Protein AF-A0A2V5TUA0-F1 (afdb_monomer)

Sequence (131 aa):
MASTQTDRIEVTAELAKELIPILEDKIAGFESHIVSLEDERDRLRRTLAELKAKLNGQAASVSANGSKKRLRKGEAVKIVHELLTSLPNNGGLSIKDIVSKTGVSYGSVFRTLHKDKKHRFKQDNGLWKVA

Foldseek 3Di:
DPPPVVVVVVVVVVVVVVVVVVVVVVVVVVVVVVVVVVVVVVVVVVVVVVVVVVVVVVVVVCVVVLPDDPDDVCNLLVLLLVVQVPDPPQDFAALVVSCVVRVDDSVSSVCNQPPDPPQCWDDDPRGIHGD

Structure (mmCIF, N/CA/C/O backbone):
data_AF-A0A2V5TUA0-F1
#
_entry.id   AF-A0A2V5TUA0-F1
#
loop_
_atom_site.group_PDB
_atom_site.id
_atom_site.type_symbol
_atom_site.label_atom_id
_atom_site.label_alt_id
_atom_site.label_comp_id
_atom_site.label_asym_id
_atom_site.label_entity_id
_atom_site.label_seq_id
_atom_site.pdbx_PDB_ins_code
_atom_site.Cartn_x
_atom_site.Cartn_y
_atom_site.Cartn_z
_atom_site.occupancy
_atom_site.B_iso_or_equiv
_atom_site.auth_seq_id
_atom_site.auth_comp_id
_atom_site.auth_asym_id
_atom_site.auth_atom_id
_atom_site.pdbx_PDB_model_num
ATOM 1 N N . MET A 1 1 ? 26.870 15.394 -63.704 1.00 50.72 1 MET A N 1
ATOM 2 C CA . MET A 1 1 ? 25.813 15.729 -62.720 1.00 50.72 1 MET A CA 1
ATOM 3 C C . MET A 1 1 ? 25.554 14.558 -61.749 1.00 50.72 1 MET A C 1
ATOM 5 O O . MET A 1 1 ? 24.406 14.287 -61.439 1.00 50.72 1 MET A O 1
ATOM 9 N N . ALA A 1 2 ? 26.594 13.860 -61.259 1.00 55.44 2 ALA A N 1
ATOM 10 C CA . ALA A 1 2 ? 26.457 12.702 -60.350 1.00 55.44 2 ALA A CA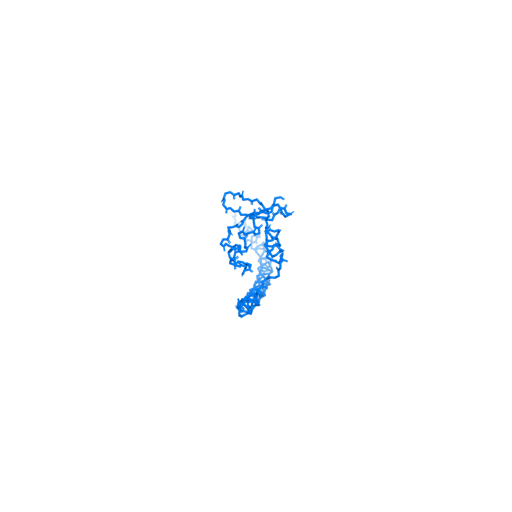 1
ATOM 11 C C . ALA A 1 2 ? 26.994 12.957 -58.920 1.00 55.44 2 ALA A C 1
ATOM 13 O O . ALA A 1 2 ? 26.735 12.159 -58.031 1.00 55.44 2 ALA A O 1
ATOM 14 N N . SER A 1 3 ? 27.697 14.077 -58.690 1.00 63.59 3 SER A N 1
ATOM 15 C CA . SER A 1 3 ? 28.355 14.399 -57.408 1.00 63.59 3 SER A CA 1
ATOM 16 C C . SER A 1 3 ? 27.353 14.612 -56.272 1.00 63.59 3 SER A C 1
ATOM 18 O O . SER A 1 3 ? 27.463 14.021 -55.211 1.00 63.59 3 SER A O 1
ATOM 20 N N . THR A 1 4 ? 26.275 15.356 -56.525 1.00 75.12 4 THR A N 1
ATOM 21 C CA . THR A 1 4 ? 25.402 15.868 -55.457 1.00 75.12 4 THR A CA 1
ATOM 22 C C . THR A 1 4 ? 24.630 14.802 -54.681 1.00 75.12 4 THR A C 1
ATOM 24 O O . THR A 1 4 ? 24.194 15.071 -53.566 1.00 75.12 4 THR A O 1
ATOM 27 N N . GLN A 1 5 ? 24.392 13.624 -55.267 1.00 79.12 5 GLN A N 1
ATOM 28 C CA . GLN A 1 5 ? 23.697 12.532 -54.578 1.00 79.12 5 GLN A CA 1
ATOM 29 C C . GLN A 1 5 ? 24.668 11.707 -53.731 1.00 79.12 5 GLN A C 1
ATOM 31 O O . GLN A 1 5 ? 24.324 11.344 -52.611 1.00 79.12 5 GLN A O 1
ATOM 36 N N . THR A 1 6 ? 25.875 11.455 -54.238 1.00 82.75 6 THR A N 1
ATOM 37 C CA . THR A 1 6 ? 26.944 10.777 -53.496 1.00 82.75 6 THR A CA 1
ATOM 38 C C . THR A 1 6 ? 27.382 11.615 -52.299 1.00 82.75 6 THR A C 1
ATOM 40 O O . THR A 1 6 ? 27.389 11.103 -51.186 1.00 82.75 6 THR A O 1
ATOM 43 N N . ASP A 1 7 ? 27.577 12.923 -52.494 1.00 82.62 7 ASP A N 1
ATOM 44 C CA . ASP A 1 7 ? 27.960 13.859 -51.429 1.00 82.62 7 ASP A CA 1
ATOM 45 C C . ASP A 1 7 ? 26.901 13.900 -50.307 1.00 82.62 7 ASP A C 1
ATOM 47 O O . ASP A 1 7 ? 27.216 13.932 -49.120 1.00 82.62 7 ASP A O 1
ATOM 51 N N . ARG A 1 8 ? 25.609 13.835 -50.663 1.00 81.94 8 ARG A N 1
ATOM 52 C CA . ARG A 1 8 ? 24.516 13.747 -49.677 1.00 81.94 8 ARG A CA 1
ATOM 53 C C . ARG A 1 8 ? 24.537 12.433 -48.905 1.00 81.94 8 ARG A C 1
ATOM 55 O O . ARG A 1 8 ? 24.300 12.449 -47.701 1.00 81.94 8 ARG A O 1
ATOM 62 N N . ILE A 1 9 ? 24.789 11.317 -49.589 1.00 87.06 9 ILE A N 1
ATOM 63 C CA . ILE A 1 9 ? 24.864 9.995 -48.960 1.00 87.06 9 ILE A CA 1
ATOM 64 C C . ILE A 1 9 ? 26.042 9.949 -47.981 1.00 87.06 9 ILE A C 1
ATOM 66 O O . ILE A 1 9 ? 25.863 9.489 -46.855 1.00 87.06 9 ILE A O 1
ATOM 70 N N . GLU A 1 10 ? 27.202 10.483 -48.361 1.00 88.25 10 GLU A N 1
ATOM 71 C CA . GLU A 1 10 ? 28.387 10.557 -47.499 1.00 88.25 10 GLU A CA 1
ATOM 72 C C . GLU A 1 10 ? 28.125 11.382 -46.237 1.00 88.25 10 GLU A C 1
ATOM 74 O O . GLU A 1 10 ? 28.317 10.870 -45.135 1.00 88.25 10 GLU A O 1
ATOM 79 N N . VAL A 1 11 ? 27.555 12.584 -46.373 1.00 87.12 11 VAL A N 1
ATOM 80 C CA . VAL A 1 11 ? 27.192 13.424 -45.218 1.00 87.12 11 VAL A CA 1
ATOM 81 C C . VAL A 1 11 ? 26.192 12.713 -44.300 1.00 87.12 11 VAL A C 1
ATOM 83 O O . VAL A 1 11 ? 26.345 12.725 -43.080 1.00 87.12 11 VAL A O 1
ATOM 86 N N . THR A 1 12 ? 25.174 12.043 -44.853 1.00 87.88 12 THR A N 1
ATOM 87 C CA . THR A 1 12 ? 24.226 11.279 -44.022 1.00 87.88 12 THR A CA 1
ATOM 88 C C . THR A 1 12 ? 24.868 10.074 -43.337 1.00 87.88 12 THR A C 1
ATOM 90 O O . THR A 1 12 ? 24.492 9.747 -42.213 1.00 87.88 12 THR A O 1
ATOM 93 N N . ALA A 1 13 ? 25.841 9.423 -43.978 1.00 89.00 13 ALA A N 1
ATOM 94 C CA . ALA A 1 13 ? 26.559 8.293 -43.405 1.00 89.00 13 ALA A CA 1
ATOM 95 C C . ALA A 1 13 ? 27.508 8.732 -42.281 1.00 89.00 13 ALA A C 1
ATOM 97 O O . ALA A 1 13 ? 27.625 8.026 -41.282 1.00 89.00 13 ALA A O 1
ATOM 98 N N . GLU A 1 14 ? 28.157 9.890 -42.409 1.00 91.38 14 GLU A N 1
ATOM 99 C CA . GLU A 1 14 ? 28.982 10.477 -41.346 1.00 91.38 14 GLU A CA 1
ATOM 100 C C . GLU A 1 14 ? 28.137 10.889 -40.140 1.00 91.38 14 GLU A C 1
ATOM 102 O O . GLU A 1 14 ? 28.429 10.468 -39.023 1.00 91.38 14 GLU A O 1
ATOM 107 N N . LEU A 1 15 ? 27.015 11.578 -40.364 1.00 91.56 15 LEU A N 1
ATOM 108 C CA . LEU A 1 15 ? 26.073 11.915 -39.292 1.00 91.56 15 LEU A CA 1
ATOM 109 C C . LEU A 1 15 ? 25.526 10.663 -38.591 1.00 91.56 15 LEU A C 1
ATOM 111 O O . LEU A 1 15 ? 25.394 10.639 -37.368 1.00 91.56 15 LEU A O 1
ATOM 115 N N . ALA A 1 16 ? 25.226 9.600 -39.342 1.00 90.44 16 ALA A N 1
ATOM 116 C CA . ALA A 1 16 ? 24.798 8.334 -38.758 1.00 90.44 16 ALA A CA 1
ATOM 117 C C . ALA A 1 16 ? 25.905 7.697 -37.901 1.00 90.44 16 ALA A C 1
ATOM 119 O O . ALA A 1 16 ? 25.619 7.227 -36.802 1.00 90.44 16 ALA A O 1
ATOM 120 N N . LYS A 1 17 ? 27.164 7.721 -38.358 1.00 93.88 17 LYS A N 1
ATOM 121 C CA . LYS A 1 17 ? 28.314 7.214 -37.590 1.00 93.88 17 LYS A CA 1
ATOM 122 C C . LYS A 1 17 ? 28.532 7.973 -36.283 1.00 93.88 17 LYS A C 1
ATOM 124 O O . LYS A 1 17 ? 28.957 7.357 -35.315 1.00 93.88 17 LYS A O 1
ATOM 129 N N . GLU A 1 18 ? 28.231 9.268 -36.241 1.00 93.94 18 GLU A N 1
ATOM 130 C CA . GLU A 1 18 ? 28.302 10.065 -35.009 1.00 93.94 18 GLU A CA 1
ATOM 131 C C . GLU A 1 18 ? 27.113 9.811 -34.072 1.00 93.94 18 GLU A C 1
ATOM 133 O O . GLU A 1 18 ? 27.269 9.797 -32.852 1.00 93.94 18 GLU A O 1
ATOM 138 N N . LEU A 1 19 ? 25.918 9.579 -34.622 1.00 95.25 19 LEU A N 1
ATOM 139 C CA . LEU A 1 19 ? 24.703 9.368 -33.831 1.00 95.25 19 LEU A CA 1
ATOM 140 C C . LEU A 1 19 ? 24.606 7.971 -33.214 1.00 95.25 19 LEU A C 1
ATOM 142 O O . LEU A 1 19 ? 24.069 7.845 -32.114 1.00 95.25 19 LEU A O 1
ATOM 146 N N . ILE A 1 20 ? 25.109 6.935 -33.891 1.00 95.62 20 ILE A N 1
ATOM 147 C CA . ILE A 1 20 ? 25.093 5.549 -33.393 1.00 95.62 20 ILE A CA 1
ATOM 148 C C . ILE A 1 20 ? 25.704 5.426 -31.985 1.00 95.62 20 ILE A C 1
ATOM 150 O O . ILE A 1 20 ? 24.971 4.995 -31.095 1.00 95.62 20 ILE A O 1
ATOM 154 N N . PRO A 1 21 ? 26.951 5.862 -31.712 1.00 95.50 21 PRO A N 1
ATOM 155 C CA . PRO A 1 21 ? 27.546 5.705 -30.383 1.00 95.50 21 PRO A CA 1
ATOM 156 C C . PRO A 1 21 ? 26.794 6.500 -29.306 1.00 95.50 21 PRO A C 1
ATOM 158 O O . PRO A 1 21 ? 26.642 6.034 -28.183 1.00 95.50 21 PRO A O 1
ATOM 161 N N . ILE A 1 22 ? 26.235 7.669 -29.644 1.00 95.44 22 ILE A N 1
ATOM 162 C CA . ILE A 1 22 ? 25.419 8.467 -28.709 1.00 95.44 22 ILE A CA 1
ATOM 163 C C . ILE A 1 22 ? 24.137 7.718 -28.322 1.00 95.44 22 ILE A C 1
ATOM 165 O O . ILE A 1 22 ? 23.666 7.811 -27.185 1.00 95.44 22 ILE A O 1
ATOM 169 N N . LEU A 1 23 ? 23.524 7.017 -29.277 1.00 95.62 23 LEU A N 1
ATOM 170 C CA . LEU A 1 23 ? 22.335 6.209 -29.026 1.00 95.62 23 LEU A CA 1
ATOM 171 C C . LEU A 1 23 ? 22.678 4.937 -28.249 1.00 95.62 23 LEU A C 1
ATOM 173 O O . LEU A 1 23 ? 21.933 4.595 -27.336 1.00 95.62 23 LEU A O 1
ATOM 177 N N . GLU A 1 24 ? 23.798 4.284 -28.555 1.00 96.56 24 GLU A N 1
ATOM 178 C CA . GLU A 1 24 ? 24.301 3.125 -27.809 1.00 96.56 24 GLU A CA 1
ATOM 179 C C . GLU A 1 24 ? 24.583 3.480 -26.343 1.00 96.56 24 GLU A C 1
ATOM 181 O O . GLU A 1 24 ? 24.090 2.796 -25.447 1.00 96.56 24 GLU A O 1
ATOM 186 N N . ASP A 1 25 ? 25.245 4.610 -26.081 1.00 96.56 25 ASP A N 1
ATOM 187 C CA . ASP A 1 25 ? 25.484 5.109 -24.721 1.00 96.56 25 ASP A CA 1
ATOM 188 C C . ASP A 1 25 ? 24.173 5.397 -23.975 1.00 96.56 25 ASP A C 1
ATOM 190 O O . ASP A 1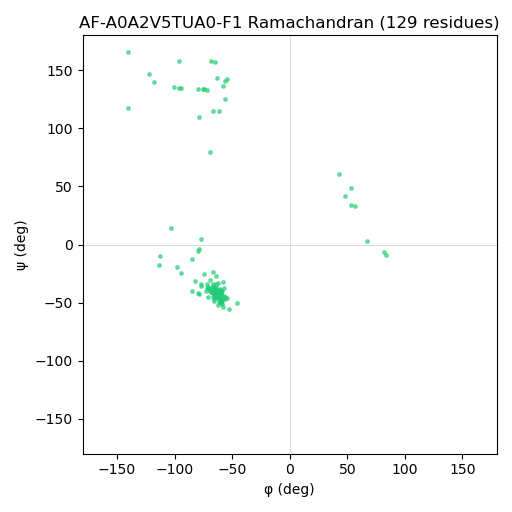 25 ? 24.029 5.086 -22.789 1.00 96.56 25 ASP A O 1
ATOM 194 N N . LYS A 1 26 ? 23.173 5.968 -24.661 1.00 96.44 26 LYS A N 1
ATOM 195 C CA . LYS A 1 26 ? 21.843 6.192 -24.071 1.00 96.44 26 LYS A CA 1
ATOM 196 C C . LYS A 1 26 ? 21.123 4.885 -23.766 1.00 96.44 26 LYS A C 1
ATOM 198 O O . LYS A 1 26 ? 20.488 4.794 -22.718 1.00 96.44 26 LYS A O 1
ATOM 203 N N . ILE A 1 27 ? 21.210 3.897 -24.657 1.00 96.38 27 ILE A N 1
ATOM 204 C CA . ILE A 1 27 ? 20.631 2.567 -24.445 1.00 96.38 27 ILE A CA 1
ATOM 205 C C . ILE A 1 27 ? 21.282 1.920 -23.223 1.00 96.38 27 ILE A C 1
ATOM 207 O O . ILE A 1 27 ? 20.561 1.533 -22.309 1.00 96.38 27 ILE A O 1
ATOM 211 N N . ALA A 1 28 ? 22.614 1.921 -23.135 1.00 96.00 28 ALA A N 1
ATOM 212 C CA . ALA A 1 28 ? 23.338 1.400 -21.977 1.00 96.00 28 ALA A CA 1
ATOM 213 C C . ALA A 1 28 ? 22.954 2.131 -20.674 1.00 96.00 28 ALA A C 1
ATOM 215 O O . ALA A 1 28 ? 22.761 1.511 -19.623 1.00 96.00 28 ALA A O 1
ATOM 216 N N . GLY A 1 29 ? 22.777 3.456 -20.736 1.00 97.25 29 GLY A N 1
ATOM 217 C CA . GLY A 1 29 ? 22.287 4.256 -19.613 1.00 97.25 29 GLY A CA 1
ATOM 218 C C . GLY A 1 29 ? 20.875 3.860 -19.167 1.00 97.25 29 GLY A C 1
ATOM 219 O O . GLY A 1 29 ? 20.618 3.724 -17.968 1.00 97.25 29 GLY A O 1
ATOM 220 N N . PHE A 1 30 ? 19.963 3.630 -20.114 1.00 96.50 30 PHE A N 1
ATOM 221 C CA . PHE A 1 30 ? 18.610 3.162 -19.814 1.00 96.50 30 PHE A CA 1
ATOM 222 C C . PHE A 1 30 ? 18.590 1.733 -19.276 1.00 96.50 30 PHE A C 1
ATOM 224 O O . PHE A 1 30 ? 17.875 1.479 -18.312 1.00 96.50 30 PHE A O 1
ATOM 231 N N . GLU A 1 31 ? 19.391 0.822 -19.823 1.00 96.69 31 GLU A N 1
ATOM 232 C CA . GLU A 1 31 ? 19.522 -0.551 -19.322 1.00 96.69 31 GLU A CA 1
ATOM 233 C C . GLU A 1 31 ? 19.995 -0.570 -17.864 1.00 96.69 31 GLU A C 1
ATOM 235 O O . GLU A 1 31 ? 19.381 -1.222 -17.020 1.00 96.69 31 GLU A O 1
ATOM 240 N N . SER A 1 32 ? 21.016 0.226 -17.535 1.00 95.31 32 SER A N 1
ATOM 241 C CA . SER A 1 32 ? 21.489 0.393 -16.155 1.00 95.31 32 SER A CA 1
ATOM 242 C C . SER A 1 32 ? 20.392 0.938 -15.229 1.00 95.31 32 SER A C 1
ATOM 244 O O . SER A 1 32 ? 20.193 0.446 -14.113 1.00 95.31 32 SER A O 1
ATOM 246 N N . HIS A 1 33 ? 19.617 1.920 -15.702 1.00 96.12 33 HIS A N 1
ATOM 247 C CA . HIS A 1 33 ? 18.509 2.474 -14.929 1.00 96.12 33 HIS A CA 1
ATOM 248 C C . HIS A 1 33 ? 17.380 1.458 -14.706 1.00 96.12 33 HIS A C 1
ATOM 250 O O . HIS A 1 33 ? 16.832 1.388 -13.605 1.00 96.12 33 HIS A O 1
ATOM 256 N N . ILE A 1 34 ? 17.065 0.642 -15.716 1.00 96.62 34 ILE A N 1
ATOM 257 C CA . ILE A 1 34 ? 16.079 -0.437 -15.612 1.00 96.62 34 ILE A CA 1
ATOM 258 C C . ILE A 1 34 ? 16.511 -1.427 -14.531 1.00 96.62 34 ILE A C 1
ATOM 260 O O . ILE A 1 34 ? 15.729 -1.671 -13.617 1.00 96.62 34 ILE A O 1
ATOM 264 N N . VAL A 1 35 ? 17.757 -1.913 -14.559 1.00 97.19 35 VAL A N 1
ATOM 265 C CA . VAL A 1 35 ? 18.263 -2.853 -13.540 1.00 97.19 35 VAL A CA 1
ATOM 266 C C . VAL A 1 35 ? 18.140 -2.265 -12.129 1.00 97.19 35 VAL A C 1
ATOM 268 O O . VAL A 1 35 ? 17.652 -2.934 -11.220 1.00 97.19 35 VAL A O 1
ATOM 271 N N . SER A 1 36 ? 18.497 -0.990 -11.945 1.00 96.62 36 SER A N 1
ATOM 272 C CA . SER A 1 36 ? 18.362 -0.305 -10.650 1.00 96.62 36 SER A CA 1
ATOM 273 C C . SER A 1 36 ? 16.908 -0.255 -10.152 1.00 96.62 36 SER A C 1
ATOM 275 O O . SER A 1 36 ? 16.626 -0.541 -8.985 1.00 96.62 36 SER A O 1
ATOM 277 N N . LEU A 1 37 ? 15.960 0.056 -11.042 1.00 96.69 37 LEU A N 1
ATOM 278 C CA . LEU A 1 37 ? 14.531 0.079 -10.713 1.00 96.69 37 LEU A CA 1
ATOM 279 C C . LEU A 1 37 ? 13.986 -1.319 -10.395 1.00 96.69 37 LEU A C 1
ATOM 281 O O . LEU A 1 37 ? 13.126 -1.468 -9.524 1.00 96.69 37 LEU A O 1
ATOM 285 N N . GLU A 1 38 ? 14.471 -2.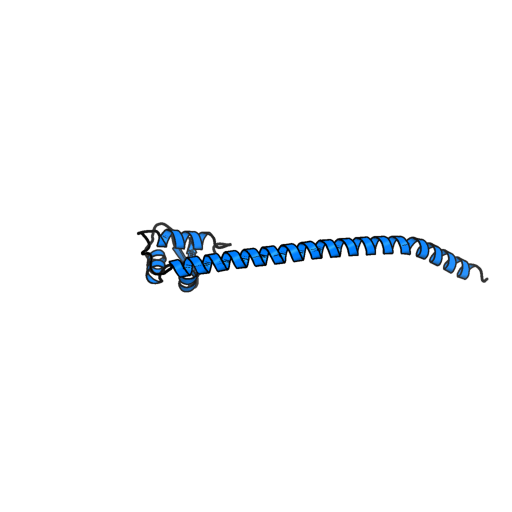353 -11.080 1.00 96.94 38 GLU A N 1
ATOM 286 C CA . GLU A 1 38 ? 14.098 -3.736 -10.790 1.00 96.94 38 GLU A CA 1
ATOM 287 C C . GLU A 1 38 ? 14.596 -4.193 -9.416 1.00 96.94 38 GLU A C 1
ATOM 289 O O . GLU A 1 38 ? 13.831 -4.802 -8.661 1.00 96.94 38 GLU A O 1
ATOM 294 N N . ASP A 1 39 ? 15.820 -3.818 -9.046 1.00 96.94 39 ASP A N 1
ATOM 295 C CA . ASP A 1 39 ? 16.373 -4.059 -7.715 1.00 96.94 39 ASP A CA 1
ATOM 296 C C . ASP A 1 39 ? 15.558 -3.357 -6.621 1.00 96.94 39 ASP A C 1
ATOM 298 O O . ASP A 1 39 ? 15.257 -3.948 -5.576 1.00 96.94 39 ASP A O 1
ATOM 302 N N . GLU A 1 40 ? 15.170 -2.098 -6.840 1.00 96.88 40 GLU A N 1
ATOM 303 C CA . GLU A 1 40 ? 14.339 -1.349 -5.896 1.00 96.88 40 GLU A CA 1
ATOM 304 C C . GLU A 1 40 ? 12.950 -1.982 -5.747 1.00 96.88 40 GLU A C 1
ATOM 306 O O . GLU A 1 40 ? 12.483 -2.218 -4.626 1.00 96.88 40 GLU A O 1
ATOM 311 N N . ARG A 1 41 ? 12.316 -2.346 -6.867 1.00 96.31 41 ARG A N 1
ATOM 312 C CA . ARG A 1 41 ? 11.039 -3.070 -6.886 1.00 96.31 41 ARG A CA 1
ATOM 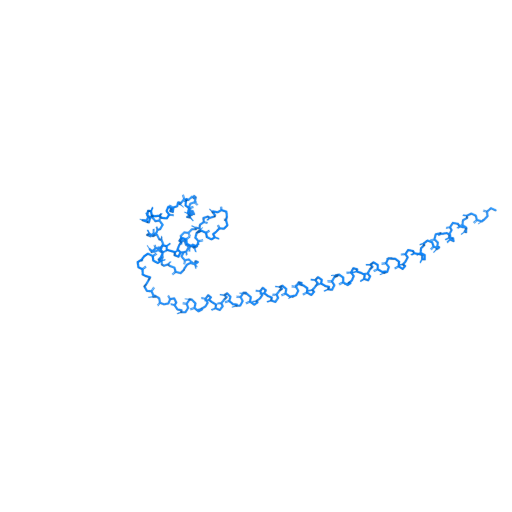313 C C . ARG A 1 41 ? 11.125 -4.353 -6.064 1.00 96.31 41 ARG A C 1
ATOM 315 O O . ARG A 1 41 ? 10.225 -4.639 -5.270 1.00 96.31 41 ARG A O 1
ATOM 322 N N . ASP A 1 42 ? 12.185 -5.131 -6.235 1.00 97.50 42 ASP A N 1
ATOM 323 C CA . ASP A 1 42 ? 12.338 -6.411 -5.551 1.00 97.50 42 ASP A CA 1
ATOM 324 C C . ASP A 1 42 ? 12.620 -6.231 -4.053 1.00 97.50 42 ASP A C 1
ATOM 326 O O . ASP A 1 42 ? 12.063 -6.965 -3.230 1.00 97.50 42 ASP A O 1
ATOM 330 N N . ARG A 1 43 ? 13.385 -5.200 -3.665 1.00 96.25 43 ARG A N 1
ATOM 331 C CA . ARG A 1 43 ? 13.547 -4.802 -2.255 1.00 96.25 43 ARG A CA 1
ATOM 332 C C . ARG A 1 43 ? 12.210 -4.420 -1.622 1.00 96.25 43 ARG A C 1
ATOM 334 O O . ARG A 1 43 ? 11.889 -4.924 -0.545 1.00 96.25 43 ARG A O 1
ATOM 341 N N . LEU A 1 44 ? 11.407 -3.596 -2.296 1.00 95.69 44 LEU A N 1
ATOM 342 C CA . LEU A 1 44 ? 10.085 -3.180 -1.815 1.00 95.69 44 LEU A CA 1
ATOM 343 C C . LEU A 1 44 ? 9.106 -4.355 -1.698 1.00 95.69 44 LEU A C 1
ATOM 345 O O . LEU A 1 44 ? 8.315 -4.429 -0.757 1.00 95.69 44 LEU A O 1
ATOM 349 N N . ARG A 1 45 ? 9.164 -5.319 -2.622 1.00 96.00 45 ARG A N 1
ATOM 350 C CA . ARG A 1 45 ? 8.355 -6.544 -2.535 1.00 96.00 45 ARG A CA 1
ATOM 351 C C . ARG A 1 45 ? 8.720 -7.384 -1.314 1.00 96.00 45 ARG A C 1
ATOM 353 O O . ARG A 1 45 ? 7.815 -7.880 -0.640 1.00 96.00 45 ARG A O 1
ATOM 360 N N . ARG A 1 46 ? 10.013 -7.521 -1.001 1.00 95.50 46 ARG A N 1
ATOM 361 C CA . ARG A 1 46 ? 10.480 -8.245 0.195 1.00 95.50 46 ARG A CA 1
ATOM 362 C C . ARG A 1 46 ? 10.050 -7.545 1.480 1.00 95.50 46 ARG A C 1
ATOM 364 O O . ARG A 1 46 ? 9.449 -8.191 2.334 1.00 95.50 46 ARG A O 1
ATOM 371 N N . THR A 1 47 ? 10.255 -6.232 1.594 1.00 94.25 47 THR A N 1
ATOM 372 C CA . THR A 1 47 ? 9.838 -5.478 2.790 1.00 94.25 47 THR A CA 1
ATOM 373 C C . THR A 1 47 ? 8.327 -5.528 2.996 1.00 94.25 47 THR A C 1
ATOM 375 O O . THR A 1 47 ? 7.861 -5.719 4.118 1.00 94.25 47 THR A O 1
ATOM 378 N N . LEU A 1 48 ? 7.537 -5.450 1.923 1.00 94.50 48 LEU A N 1
ATOM 379 C CA . LEU A 1 48 ? 6.087 -5.612 1.999 1.00 94.50 48 LEU A CA 1
ATOM 380 C C . LEU A 1 48 ? 5.697 -7.017 2.479 1.00 94.50 48 LEU A C 1
ATOM 382 O O . LEU A 1 48 ? 4.816 -7.145 3.332 1.00 94.50 48 LEU A O 1
ATOM 386 N N . ALA A 1 49 ? 6.340 -8.067 1.965 1.00 93.69 49 ALA A N 1
ATOM 387 C CA . ALA A 1 49 ? 6.098 -9.437 2.411 1.00 93.69 49 ALA A CA 1
ATOM 388 C C . ALA A 1 49 ? 6.446 -9.624 3.899 1.00 93.69 49 ALA A C 1
ATOM 390 O O . ALA A 1 49 ? 5.650 -10.195 4.645 1.00 93.69 49 ALA A O 1
ATOM 391 N N . GLU A 1 50 ? 7.573 -9.077 4.357 1.00 93.81 50 GLU A N 1
ATOM 392 C CA . GLU A 1 50 ? 7.977 -9.100 5.766 1.00 93.81 50 GLU A CA 1
ATOM 393 C C . GLU A 1 50 ? 6.994 -8.352 6.670 1.00 93.81 50 GLU A C 1
ATOM 395 O O . GLU A 1 50 ? 6.616 -8.857 7.728 1.00 93.81 50 GLU A O 1
ATOM 400 N N . LEU A 1 51 ? 6.543 -7.163 6.263 1.00 92.44 51 LEU A N 1
ATOM 401 C CA . LEU A 1 51 ? 5.555 -6.389 7.015 1.00 92.44 51 LEU A CA 1
ATOM 402 C C . LEU A 1 51 ? 4.214 -7.120 7.091 1.00 92.44 51 LEU A C 1
ATOM 404 O O . LEU A 1 51 ? 3.609 -7.168 8.161 1.00 92.44 51 LEU A O 1
ATOM 408 N N . LYS A 1 52 ? 3.775 -7.753 5.996 1.00 89.56 52 LYS A N 1
ATOM 409 C CA . LYS A 1 52 ? 2.580 -8.608 6.003 1.00 89.56 52 LYS A CA 1
ATOM 410 C C . LYS A 1 52 ? 2.748 -9.811 6.927 1.00 89.56 52 LYS A C 1
ATOM 412 O O . LYS A 1 52 ? 1.828 -10.116 7.681 1.00 89.56 52 LYS A O 1
ATOM 417 N N . ALA A 1 53 ? 3.903 -10.473 6.913 1.00 89.25 53 ALA A N 1
ATOM 418 C CA . ALA A 1 53 ? 4.181 -11.597 7.804 1.00 89.25 53 ALA A CA 1
ATOM 419 C C . ALA A 1 53 ? 4.178 -11.166 9.280 1.00 89.25 53 ALA A C 1
ATOM 421 O O . ALA A 1 53 ? 3.536 -11.814 10.106 1.00 89.25 53 ALA A O 1
ATOM 422 N N . LYS A 1 54 ? 4.817 -10.033 9.607 1.00 87.12 54 LYS A N 1
ATOM 423 C CA . LYS A 1 54 ? 4.798 -9.438 10.954 1.00 87.12 54 LYS A CA 1
ATOM 424 C C . LYS A 1 54 ? 3.379 -9.083 11.392 1.00 87.12 54 LYS A C 1
ATOM 426 O O . LYS A 1 54 ? 2.990 -9.433 12.502 1.00 87.12 54 LYS A O 1
ATOM 431 N N . LEU A 1 55 ? 2.595 -8.448 10.521 1.00 83.38 55 LEU A N 1
ATOM 432 C CA . LEU A 1 55 ? 1.206 -8.094 10.807 1.00 83.38 55 LEU A CA 1
ATOM 433 C C . LEU A 1 55 ? 0.348 -9.340 11.049 1.00 83.38 55 LEU A C 1
ATOM 435 O O . LEU A 1 55 ? -0.395 -9.387 12.023 1.00 83.38 55 LEU A O 1
ATOM 439 N N . ASN A 1 56 ? 0.481 -10.368 10.211 1.00 79.06 56 ASN A N 1
ATOM 440 C CA . ASN A 1 56 ? -0.263 -11.616 10.366 1.00 79.06 56 ASN A CA 1
ATOM 441 C C . ASN A 1 56 ? 0.142 -12.370 11.641 1.00 79.06 56 ASN A C 1
ATOM 443 O O . ASN A 1 56 ? -0.725 -12.879 12.346 1.00 79.06 56 ASN A O 1
ATOM 447 N N . GLY A 1 57 ? 1.433 -12.401 11.986 1.00 74.81 57 GLY A N 1
ATOM 448 C CA . GLY A 1 57 ? 1.911 -12.980 13.245 1.00 74.81 57 GLY A CA 1
ATOM 449 C C . GLY A 1 57 ? 1.408 -12.216 14.477 1.00 74.81 57 GLY A C 1
ATOM 450 O O . GLY A 1 57 ? 0.997 -12.817 15.473 1.00 74.81 57 GLY A O 1
ATOM 451 N N . GLN A 1 58 ? 1.353 -10.885 14.402 1.00 68.88 58 GLN A N 1
ATOM 452 C CA . GLN A 1 58 ? 0.752 -10.060 15.451 1.00 68.88 58 GLN A CA 1
ATOM 453 C C . GLN A 1 58 ? -0.761 -10.287 15.552 1.00 68.88 58 GLN A C 1
ATOM 455 O O . GLN A 1 58 ? -1.266 -10.514 16.646 1.00 68.88 58 GLN A O 1
ATOM 460 N N . ALA A 1 59 ? -1.485 -10.325 14.435 1.00 61.25 59 ALA A N 1
ATOM 461 C CA . ALA A 1 59 ? -2.918 -10.610 14.425 1.00 61.25 59 ALA A CA 1
ATOM 462 C C . ALA A 1 59 ? -3.229 -12.007 14.993 1.00 61.25 59 ALA A C 1
ATOM 464 O O . ALA A 1 59 ? -4.155 -12.153 15.791 1.00 61.25 59 ALA A O 1
ATOM 465 N N . ALA A 1 60 ? -2.422 -13.018 14.657 1.00 57.94 60 ALA A N 1
ATOM 466 C CA . ALA A 1 60 ? -2.552 -14.369 15.199 1.00 57.94 60 ALA A CA 1
ATOM 467 C C . ALA A 1 60 ? -2.296 -14.415 16.715 1.00 57.94 60 ALA A C 1
ATOM 469 O O . ALA A 1 60 ? -3.062 -15.040 17.446 1.00 57.94 60 ALA A O 1
ATOM 470 N N . SER A 1 61 ? -1.276 -13.710 17.216 1.00 54.19 61 SER A N 1
ATOM 471 C CA . SER A 1 61 ? -0.981 -13.658 18.659 1.00 54.19 61 SER A CA 1
ATOM 472 C C . SER A 1 61 ? -2.003 -12.840 19.461 1.00 54.19 61 SER A C 1
ATOM 474 O O . SER A 1 61 ? -2.347 -13.218 20.581 1.00 54.19 61 SER A O 1
ATOM 476 N N . VAL A 1 62 ? -2.560 -11.768 18.890 1.00 56.56 62 VAL A N 1
ATOM 477 C CA . VAL A 1 62 ? -3.671 -11.008 19.488 1.00 56.56 62 VAL A CA 1
ATOM 478 C C . VAL A 1 62 ? -4.962 -11.829 19.482 1.00 56.56 62 VAL A C 1
ATOM 480 O O . VAL A 1 62 ? -5.672 -11.841 20.483 1.00 56.56 62 VAL A O 1
ATOM 483 N N . SER A 1 63 ? -5.248 -12.572 18.408 1.00 53.78 63 SER A N 1
ATOM 484 C CA . SER A 1 63 ? -6.413 -13.464 18.335 1.00 53.78 63 SER A CA 1
ATOM 485 C C . SER A 1 63 ? -6.295 -14.651 19.298 1.00 53.78 63 SER A C 1
ATOM 487 O O . SER A 1 63 ? -7.289 -15.024 19.918 1.00 53.78 63 SER A O 1
ATOM 489 N N . ALA A 1 64 ? -5.096 -15.216 19.478 1.00 51.31 64 ALA A N 1
ATOM 490 C CA . ALA A 1 64 ? -4.842 -16.300 20.432 1.00 51.31 64 ALA A CA 1
ATOM 491 C C . ALA A 1 64 ? -4.934 -15.825 21.894 1.00 51.31 64 ALA A C 1
ATOM 493 O O . ALA A 1 64 ? -5.510 -16.513 22.732 1.00 51.31 64 ALA A O 1
ATOM 494 N N . ASN A 1 65 ? -4.472 -14.606 22.192 1.00 49.56 65 ASN A N 1
ATOM 495 C CA . ASN A 1 65 ? -4.680 -13.955 23.494 1.00 49.56 65 ASN A CA 1
ATOM 496 C C . ASN A 1 65 ? -6.091 -13.347 23.654 1.00 49.56 65 ASN A C 1
ATOM 498 O O . ASN A 1 65 ? -6.447 -12.841 24.722 1.00 49.56 65 ASN A O 1
ATOM 502 N N . GLY A 1 66 ? -6.906 -13.405 22.597 1.00 47.50 66 GLY A N 1
ATOM 503 C CA . GLY A 1 66 ? -8.267 -12.882 22.506 1.00 47.50 66 GLY A CA 1
ATOM 504 C C . GLY A 1 66 ? -9.326 -13.743 23.195 1.00 47.50 66 GLY A C 1
ATOM 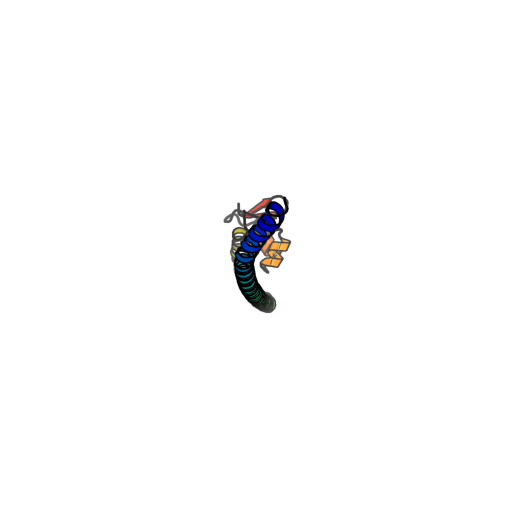505 O O . GLY A 1 66 ? -10.512 -13.406 23.147 1.00 47.50 66 GLY A O 1
ATOM 506 N N . SER A 1 67 ? -8.945 -14.818 23.896 1.00 50.66 67 SER A N 1
ATOM 507 C CA . SER A 1 67 ? -9.841 -15.512 24.822 1.00 50.66 67 SER A CA 1
ATOM 508 C C . SER A 1 67 ? -10.130 -14.631 26.050 1.00 50.66 67 SER A C 1
ATOM 510 O O . SER A 1 67 ? -9.563 -14.788 27.126 1.00 50.66 67 SER A O 1
ATOM 512 N N . LYS A 1 68 ? -11.053 -13.680 25.861 1.00 58.88 68 LYS A N 1
ATOM 513 C CA . LYS A 1 68 ? -11.873 -12.997 26.876 1.00 58.88 68 LYS A CA 1
ATOM 514 C C . LYS A 1 68 ? -11.112 -12.359 28.047 1.00 58.88 68 LYS A C 1
ATOM 516 O O . LYS A 1 68 ? -11.542 -12.470 29.197 1.00 58.88 68 LYS A O 1
ATOM 521 N N . LYS A 1 69 ? -10.057 -11.582 27.791 1.00 65.00 69 LYS A N 1
ATOM 522 C CA . LYS A 1 69 ? -9.601 -10.621 28.807 1.00 65.00 69 LYS A CA 1
ATOM 523 C C . LYS A 1 69 ? -10.692 -9.555 28.978 1.00 65.00 69 LYS A C 1
ATOM 525 O O . LYS A 1 69 ? -11.023 -8.837 28.037 1.00 65.00 69 LYS A O 1
ATOM 530 N N . ARG A 1 70 ? -11.315 -9.486 30.162 1.00 72.00 70 ARG A N 1
ATOM 531 C CA . ARG A 1 70 ? -12.297 -8.436 30.479 1.00 72.00 70 ARG A CA 1
ATOM 532 C C . ARG A 1 70 ? -11.592 -7.083 30.390 1.00 72.00 70 ARG A C 1
ATOM 534 O O . ARG A 1 70 ? -10.697 -6.813 31.187 1.00 72.00 70 ARG A O 1
ATOM 541 N N . LEU A 1 71 ? -12.012 -6.254 29.437 1.00 78.81 71 LEU A N 1
ATOM 542 C CA . LEU A 1 71 ? -11.542 -4.876 29.312 1.00 78.81 71 LEU A CA 1
ATOM 543 C C . LEU A 1 71 ? -11.831 -4.116 30.610 1.00 78.81 71 LEU A C 1
ATOM 545 O O . LEU A 1 71 ? -12.925 -4.221 31.180 1.00 78.81 71 LEU A O 1
ATOM 549 N N . ARG A 1 72 ? -10.856 -3.336 31.075 1.00 82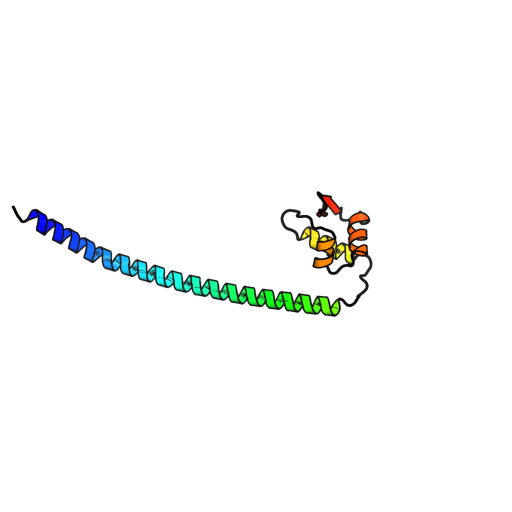.81 72 ARG A N 1
ATOM 550 C CA . ARG A 1 72 ? -11.035 -2.413 32.194 1.00 82.81 72 ARG A CA 1
ATOM 551 C C . ARG A 1 72 ? -12.037 -1.324 31.805 1.00 82.81 72 ARG A C 1
ATOM 553 O O . ARG A 1 72 ? -12.256 -1.016 30.629 1.00 82.81 72 ARG A O 1
ATOM 560 N N . LYS A 1 73 ? -12.660 -0.702 32.809 1.00 82.12 73 LYS A N 1
ATOM 561 C CA . LYS A 1 73 ? -13.598 0.408 32.585 1.00 82.12 73 LYS A CA 1
ATOM 562 C C . LYS A 1 73 ? -12.898 1.522 31.793 1.00 82.12 73 LYS A C 1
ATOM 564 O O . LYS A 1 73 ? -11.843 1.996 32.196 1.00 82.12 73 LYS A O 1
ATOM 569 N N . GLY A 1 74 ? -13.491 1.926 30.669 1.00 83.62 74 GLY A N 1
ATOM 570 C CA . GLY A 1 74 ? -12.956 2.974 29.792 1.00 83.62 74 GLY A CA 1
ATOM 571 C C . GLY A 1 74 ? -11.900 2.514 28.778 1.00 83.62 74 GLY A C 1
ATOM 572 O O . GLY A 1 74 ? -11.578 3.273 27.874 1.00 83.62 74 GLY A O 1
ATOM 573 N N . GLU A 1 75 ? -11.403 1.278 28.853 1.00 88.44 75 GLU A N 1
ATOM 574 C CA . GLU A 1 75 ? -10.416 0.756 27.894 1.00 88.44 75 GLU A CA 1
ATOM 575 C C . GLU A 1 75 ? -11.025 0.597 26.494 1.00 88.44 75 GLU A C 1
ATOM 577 O O . GLU A 1 75 ? -10.446 1.041 25.509 1.00 88.44 75 GLU A O 1
ATOM 582 N N . ALA A 1 76 ? -12.267 0.108 26.422 1.00 87.12 76 ALA A N 1
ATOM 583 C CA . ALA A 1 76 ? -13.040 0.072 25.181 1.00 87.12 76 ALA A CA 1
ATOM 584 C C . ALA A 1 76 ? -13.219 1.465 24.548 1.00 87.12 76 ALA A C 1
ATOM 586 O O . ALA A 1 76 ? -13.281 1.575 23.330 1.00 87.12 76 ALA A O 1
ATOM 587 N N . VAL A 1 77 ? -13.309 2.525 25.361 1.00 91.06 77 VAL A N 1
ATOM 588 C CA . VAL A 1 77 ? -13.442 3.902 24.860 1.00 91.06 77 VAL A CA 1
ATOM 589 C C . VAL A 1 77 ? -12.138 4.361 24.226 1.00 91.06 77 VAL A C 1
ATOM 591 O O . VAL A 1 77 ? -12.164 4.879 23.117 1.00 91.06 77 VAL A O 1
ATOM 594 N N . LYS A 1 78 ? -11.002 4.107 24.889 1.00 90.69 78 LYS A N 1
ATOM 595 C CA . LYS A 1 78 ? -9.674 4.452 24.365 1.00 90.69 78 LYS A CA 1
ATOM 596 C C . LYS A 1 78 ? -9.396 3.767 23.030 1.00 90.69 78 LYS A C 1
ATOM 598 O O . LYS A 1 78 ? -9.057 4.453 22.079 1.00 90.69 78 LYS A O 1
ATOM 603 N N . ILE A 1 79 ? -9.621 2.454 22.951 1.00 90.44 79 ILE A N 1
ATOM 604 C CA . ILE A 1 79 ? -9.359 1.663 21.739 1.00 90.44 79 ILE A CA 1
ATOM 605 C C . ILE A 1 79 ? -10.225 2.145 20.565 1.00 90.44 79 ILE A C 1
ATOM 607 O O . ILE A 1 79 ? -9.731 2.328 19.456 1.00 90.44 79 ILE A O 1
ATOM 611 N N . VAL A 1 80 ? -11.525 2.370 20.796 1.00 90.94 80 VAL A N 1
ATOM 612 C CA . VAL A 1 80 ? -12.439 2.851 19.746 1.00 90.94 80 VAL A CA 1
ATOM 613 C C . VAL A 1 80 ? -12.095 4.281 19.327 1.00 90.94 80 VAL A C 1
ATOM 615 O O . VAL A 1 80 ? -12.113 4.577 18.136 1.00 90.94 80 VAL A O 1
ATOM 618 N N . HIS A 1 81 ? -11.764 5.156 20.280 1.00 92.06 81 HIS A N 1
ATOM 619 C CA . HIS A 1 81 ? -11.353 6.525 19.986 1.00 92.06 81 HIS A CA 1
ATOM 620 C C . HIS A 1 81 ? -10.075 6.558 19.147 1.00 92.06 81 HIS A C 1
ATOM 622 O O . HIS A 1 81 ? -10.083 7.163 18.084 1.00 92.06 81 HIS A O 1
ATOM 628 N N . GLU A 1 82 ? -9.024 5.858 19.579 1.00 91.25 82 GLU A N 1
ATOM 629 C CA . GLU A 1 82 ? -7.741 5.767 18.875 1.00 91.25 82 GLU A CA 1
ATOM 630 C C . GLU A 1 82 ? -7.910 5.242 17.443 1.00 91.25 82 GLU A C 1
ATOM 632 O O . GLU A 1 82 ? -7.398 5.848 16.497 1.00 91.25 82 GLU A O 1
ATOM 637 N N . LEU A 1 83 ? -8.712 4.183 17.261 1.00 92.31 83 LEU A N 1
ATOM 638 C CA . LEU A 1 83 ? -9.035 3.673 15.931 1.00 92.31 83 LEU A CA 1
ATOM 639 C C . LEU A 1 83 ? -9.701 4.753 15.074 1.00 92.31 83 LEU A C 1
ATOM 641 O O . LEU A 1 83 ? -9.250 4.989 13.960 1.00 92.31 83 LEU A O 1
ATOM 645 N N . LEU A 1 84 ? -10.751 5.411 15.568 1.00 90.31 84 LEU A N 1
ATOM 646 C CA . LEU A 1 84 ? -11.484 6.396 14.773 1.00 90.31 84 LEU A CA 1
ATOM 647 C C . LEU A 1 84 ? -10.669 7.671 14.500 1.00 90.31 84 LEU A C 1
ATOM 649 O O . LEU A 1 84 ? -10.827 8.254 13.433 1.00 90.31 84 LEU A O 1
ATOM 653 N N . THR A 1 85 ? -9.769 8.079 15.402 1.00 90.00 85 THR A N 1
ATOM 654 C CA . THR A 1 85 ? -8.856 9.215 15.173 1.00 90.00 85 THR A CA 1
ATOM 655 C C . THR A 1 85 ? -7.719 8.901 14.207 1.00 90.00 85 THR A C 1
ATOM 657 O O . THR A 1 85 ? -7.187 9.812 13.585 1.00 90.00 85 THR A O 1
ATOM 660 N N . SER A 1 86 ? -7.332 7.629 14.074 1.00 89.31 86 SER A N 1
ATOM 661 C CA . SER A 1 86 ? -6.277 7.212 13.138 1.00 89.31 86 SER A CA 1
ATOM 662 C C . SER A 1 86 ? -6.760 7.090 11.688 1.00 89.31 86 SER A C 1
ATOM 664 O O . SER A 1 86 ? -5.959 6.841 10.787 1.00 89.31 86 SER A O 1
ATOM 666 N N . LEU A 1 87 ? -8.064 7.258 11.438 1.00 87.94 87 LEU A N 1
ATOM 667 C CA . LEU A 1 87 ? -8.618 7.173 10.094 1.00 87.94 87 LEU A CA 1
ATOM 668 C C . LEU A 1 87 ? -8.277 8.428 9.280 1.00 87.94 87 LEU A C 1
ATOM 670 O O . LEU A 1 87 ? -8.487 9.547 9.752 1.00 87.94 87 LEU A O 1
ATOM 674 N N . PRO A 1 88 ? -7.817 8.268 8.028 1.00 83.31 88 PRO A N 1
ATOM 675 C CA . PRO A 1 88 ? -7.571 9.405 7.153 1.00 83.31 88 PRO A CA 1
ATOM 676 C C . PRO A 1 88 ? -8.878 10.165 6.866 1.00 83.31 88 PRO A C 1
ATOM 678 O O . PRO A 1 88 ? -9.942 9.561 6.706 1.00 83.31 88 PRO A O 1
ATOM 681 N N . ASN A 1 89 ? -8.791 11.497 6.780 1.00 79.19 89 ASN A N 1
ATOM 682 C CA . ASN A 1 89 ? -9.875 12.404 6.369 1.00 79.19 89 ASN A CA 1
ATOM 683 C C . ASN A 1 89 ? -11.179 12.316 7.190 1.00 79.19 89 ASN A C 1
ATOM 685 O O . ASN A 1 89 ? -12.262 12.505 6.637 1.00 79.19 89 ASN A O 1
ATOM 689 N N . ASN A 1 90 ? -11.108 12.023 8.495 1.00 70.38 90 ASN A N 1
ATOM 690 C CA . ASN A 1 90 ? -12.295 11.810 9.341 1.00 70.38 90 ASN A CA 1
ATOM 691 C C . ASN A 1 90 ? -13.263 10.753 8.766 1.00 70.38 90 ASN A C 1
ATOM 693 O O . ASN A 1 90 ? -14.489 10.862 8.910 1.00 70.38 90 ASN A O 1
ATOM 697 N N . GLY A 1 91 ? -12.714 9.732 8.098 1.00 81.94 91 GLY A N 1
ATOM 698 C CA . GLY A 1 91 ? -13.479 8.583 7.631 1.00 81.94 91 GLY A CA 1
ATOM 699 C C . GLY A 1 91 ? -14.223 7.916 8.789 1.00 81.94 91 GLY A C 1
ATOM 700 O O . GLY A 1 91 ? -13.712 7.830 9.903 1.00 81.94 91 GLY A O 1
ATOM 701 N N . GLY A 1 92 ? -15.453 7.470 8.542 1.00 90.50 92 GLY A N 1
ATOM 702 C CA . GLY A 1 92 ? -16.228 6.725 9.530 1.00 90.50 92 GLY A CA 1
ATOM 703 C C . GLY A 1 92 ? -16.119 5.214 9.328 1.00 90.50 92 GLY A C 1
ATOM 704 O O . GLY A 1 92 ? -15.845 4.744 8.225 1.00 90.50 92 GLY A O 1
ATOM 705 N N . LEU A 1 93 ? -16.380 4.443 10.382 1.00 93.00 93 LEU A N 1
ATOM 706 C CA . LEU A 1 93 ? -16.470 2.980 10.325 1.00 93.00 93 LEU A CA 1
ATOM 707 C C . LEU A 1 93 ? -17.825 2.489 10.824 1.00 93.00 93 LEU A C 1
ATOM 709 O O . LEU A 1 93 ? -18.406 3.055 11.751 1.00 93.00 93 LEU A O 1
ATOM 713 N N . SER A 1 94 ? -18.320 1.391 10.255 1.00 94.44 94 SER A N 1
ATOM 714 C CA . SER A 1 94 ? -19.484 0.713 10.821 1.00 94.44 94 SER A CA 1
ATOM 715 C C . SER A 1 94 ? -19.128 0.079 12.173 1.00 94.44 94 SER A C 1
ATOM 717 O O . SER A 1 94 ? -17.968 -0.243 12.443 1.00 94.44 94 SER A O 1
ATOM 719 N N . ILE A 1 95 ? -20.126 -0.173 13.029 1.00 92.75 95 ILE A N 1
ATOM 720 C CA . ILE A 1 95 ? -19.895 -0.877 14.306 1.00 92.75 95 ILE A CA 1
ATOM 721 C C . ILE A 1 95 ? -19.262 -2.254 14.058 1.00 92.75 95 ILE A C 1
ATOM 723 O O . ILE A 1 95 ? -18.382 -2.668 14.810 1.00 92.75 95 ILE A O 1
ATOM 727 N N . LYS A 1 96 ? -19.672 -2.947 12.988 1.00 92.19 96 LYS A N 1
ATOM 728 C CA . LYS A 1 96 ? -19.129 -4.259 12.614 1.00 92.19 96 LYS A CA 1
ATOM 729 C C . LYS A 1 96 ? -17.634 -4.172 12.302 1.00 92.19 96 LYS A C 1
ATOM 731 O O . LYS A 1 96 ? -16.866 -4.997 12.795 1.00 92.19 96 LYS A O 1
ATOM 736 N N . ASP A 1 97 ? -17.218 -3.147 11.564 1.00 91.62 97 ASP A N 1
ATOM 737 C CA . ASP A 1 97 ? -15.808 -2.945 11.224 1.00 91.62 97 ASP A CA 1
ATOM 738 C C . ASP A 1 97 ? -14.989 -2.541 12.447 1.00 91.62 97 ASP A C 1
ATOM 740 O O . ASP A 1 97 ? -13.876 -3.027 12.622 1.00 91.62 97 ASP A O 1
ATOM 744 N N . ILE A 1 98 ? -15.543 -1.709 13.335 1.00 91.38 98 ILE A N 1
ATOM 745 C CA . ILE A 1 98 ? -14.890 -1.351 14.601 1.00 91.38 98 ILE A CA 1
ATOM 746 C C . ILE A 1 98 ? -14.681 -2.606 15.452 1.00 91.38 98 ILE A C 1
ATOM 748 O O . ILE A 1 98 ? -13.577 -2.828 15.940 1.00 91.38 98 ILE A O 1
ATOM 752 N N . VAL A 1 99 ? -15.693 -3.465 15.601 1.00 90.25 99 VAL A N 1
ATOM 753 C CA . VAL A 1 99 ? -15.567 -4.740 16.331 1.00 90.25 99 VAL A CA 1
ATOM 754 C C . VAL A 1 99 ? -14.483 -5.619 15.706 1.00 90.25 99 VAL A C 1
ATOM 756 O O . VAL A 1 99 ? -13.619 -6.118 16.422 1.00 90.25 99 VAL A O 1
ATOM 759 N N . SER A 1 100 ? -14.481 -5.760 14.378 1.00 87.00 100 SER A N 1
ATOM 760 C CA . SER A 1 100 ? -13.489 -6.573 13.669 1.00 87.00 100 SER A CA 1
ATOM 761 C C . SER A 1 100 ? -12.064 -6.032 13.802 1.00 87.00 100 SER A C 1
ATOM 763 O O . SER A 1 100 ? -11.129 -6.818 13.905 1.00 87.00 100 SER A O 1
ATOM 765 N N . LYS A 1 101 ? -11.885 -4.707 13.780 1.00 86.81 101 LYS A N 1
ATOM 766 C CA . LYS A 1 101 ? -10.565 -4.060 13.833 1.00 86.81 101 LYS A CA 1
ATOM 767 C C . LYS A 1 101 ? -10.015 -3.931 15.251 1.00 86.81 101 LYS A C 1
AT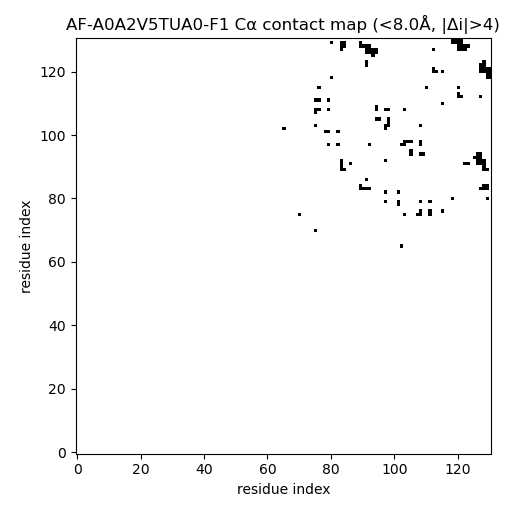OM 769 O O . LYS A 1 101 ? -8.806 -3.950 15.434 1.00 86.81 101 LYS A O 1
ATOM 774 N N . THR A 1 102 ? -10.886 -3.783 16.248 1.00 87.06 102 THR A N 1
ATOM 775 C CA . THR A 1 102 ? -10.481 -3.573 17.649 1.00 87.06 102 THR A CA 1
ATOM 776 C C . THR A 1 102 ? -10.493 -4.846 18.491 1.00 87.06 102 THR A C 1
ATOM 778 O O . THR A 1 102 ? -9.920 -4.858 19.576 1.00 87.06 102 THR A O 1
ATOM 781 N N . GLY A 1 103 ? -11.209 -5.892 18.062 1.00 84.12 103 GLY A N 1
ATOM 782 C CA . GLY A 1 103 ? -11.477 -7.076 18.886 1.00 84.12 103 GLY A CA 1
ATOM 783 C C . GLY A 1 103 ? -12.387 -6.805 20.096 1.00 84.12 103 GLY A C 1
ATOM 784 O O . GLY A 1 103 ? -12.650 -7.704 20.896 1.00 84.12 103 GLY A O 1
ATOM 785 N N . VAL A 1 104 ? -12.895 -5.577 20.257 1.00 87.88 104 VAL A N 1
ATOM 786 C CA . VAL A 1 104 ? -13.807 -5.209 21.342 1.00 87.88 104 VAL A CA 1
ATOM 787 C C . VAL A 1 104 ? -15.195 -5.767 21.036 1.00 87.88 104 VAL A C 1
ATOM 789 O O . VAL A 1 104 ? -15.726 -5.597 19.943 1.00 87.88 104 VAL A O 1
ATOM 792 N N . SER A 1 105 ? -15.834 -6.396 22.027 1.00 89.25 105 SER A N 1
ATOM 793 C CA . SER A 1 105 ? -17.187 -6.948 21.872 1.00 89.25 105 SER A CA 1
ATOM 794 C C . SER A 1 105 ? -18.187 -5.893 21.383 1.00 89.25 105 SER A C 1
ATOM 796 O O . SER A 1 105 ? -18.192 -4.774 21.910 1.00 89.25 105 SER A O 1
ATOM 798 N N . TYR A 1 106 ? -19.119 -6.291 20.514 1.00 90.94 106 TYR A N 1
ATOM 799 C CA . TYR A 1 106 ? -20.179 -5.427 19.979 1.00 90.94 106 TYR A CA 1
ATOM 800 C C . TYR A 1 106 ? -20.874 -4.573 21.048 1.00 90.94 106 TYR A C 1
ATOM 802 O O . TYR A 1 106 ? -20.939 -3.355 20.921 1.00 90.94 106 TYR A O 1
ATOM 810 N N . GLY A 1 107 ? -21.324 -5.175 22.156 1.00 90.31 107 GLY A N 1
ATOM 811 C CA . GLY A 1 107 ? -22.025 -4.439 23.217 1.00 90.31 107 GLY A CA 1
ATOM 812 C C . GLY A 1 107 ? -21.170 -3.373 23.916 1.00 90.31 107 GLY A C 1
ATOM 813 O O . GLY A 1 107 ? -21.694 -2.384 24.424 1.00 90.31 107 GLY A O 1
ATOM 814 N N . SER A 1 108 ? -19.848 -3.542 23.945 1.00 90.75 108 SER A N 1
ATOM 815 C CA . SER A 1 108 ? -18.929 -2.532 24.481 1.00 90.75 108 SER A CA 1
ATOM 816 C C . SER A 1 108 ? -18.695 -1.409 23.477 1.00 90.75 108 SER A C 1
ATOM 818 O O . SER A 1 108 ? -18.792 -0.254 23.875 1.00 90.75 108 SER A O 1
ATOM 820 N N . VAL A 1 109 ? -18.505 -1.727 22.191 1.00 92.38 109 VAL A N 1
ATOM 821 C CA . VAL A 1 109 ? -18.423 -0.720 21.118 1.00 92.38 109 VAL A CA 1
ATOM 822 C C . VAL A 1 109 ? -19.704 0.112 21.060 1.00 92.38 109 VAL A C 1
ATOM 824 O O . VAL A 1 109 ? -19.645 1.335 21.115 1.00 92.38 109 VAL A O 1
ATOM 827 N N . PHE A 1 110 ? -20.868 -0.539 21.058 1.00 92.94 110 PHE A N 1
ATOM 828 C CA . PHE A 1 110 ? -22.170 0.126 21.059 1.00 92.94 110 PHE A CA 1
ATOM 829 C C . PHE A 1 110 ? -22.321 1.083 22.251 1.00 92.94 110 PHE A C 1
ATOM 831 O O . PHE A 1 110 ? -22.704 2.238 22.089 1.00 92.94 110 PHE A O 1
ATOM 838 N N . ARG A 1 111 ? -21.968 0.641 23.466 1.00 91.31 111 ARG A N 1
ATOM 839 C CA . ARG A 1 111 ? -22.021 1.513 24.650 1.00 91.31 111 ARG A CA 1
ATOM 840 C C . ARG A 1 111 ? -21.040 2.675 24.561 1.00 91.31 111 ARG A C 1
ATOM 842 O O . ARG A 1 111 ? -21.419 3.771 24.950 1.00 91.31 111 ARG A O 1
ATOM 849 N N . THR A 1 112 ? -19.825 2.455 24.069 1.00 91.81 112 THR A N 1
ATOM 850 C CA . THR A 1 112 ? -18.851 3.531 23.859 1.00 91.81 112 THR A CA 1
ATOM 851 C C . THR A 1 112 ? -19.423 4.588 22.920 1.00 91.81 112 THR A C 1
ATOM 853 O O . THR A 1 112 ? -19.512 5.746 23.300 1.00 91.81 112 THR A O 1
ATOM 856 N N . LEU A 1 113 ? -19.887 4.185 21.738 1.00 92.38 113 LEU A N 1
ATOM 857 C CA . LEU A 1 113 ? -20.342 5.116 20.705 1.00 92.38 113 LEU A CA 1
ATOM 858 C C . LEU A 1 113 ? -21.611 5.882 21.106 1.00 92.38 113 LEU A C 1
ATOM 860 O O . LEU A 1 113 ? -21.728 7.065 20.813 1.00 92.38 113 LEU A O 1
ATOM 864 N N . HIS A 1 114 ? -22.541 5.233 21.815 1.00 90.38 114 HIS A N 1
AT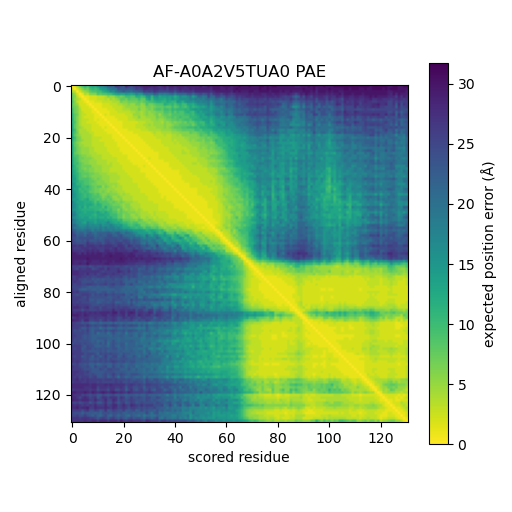OM 865 C CA . HIS A 1 114 ? -23.824 5.847 22.177 1.00 90.38 114 HIS A CA 1
ATOM 866 C C . HIS A 1 114 ? -23.863 6.509 23.560 1.00 90.38 114 HIS A C 1
ATOM 868 O O . HIS A 1 114 ? -24.726 7.352 23.800 1.00 90.38 114 HIS A O 1
ATOM 874 N N . LYS A 1 115 ? -23.013 6.097 24.510 1.00 86.56 115 LYS A N 1
ATOM 875 C CA . LYS A 1 115 ? -23.090 6.566 25.908 1.00 86.56 115 LYS A CA 1
ATOM 876 C C . LYS A 1 115 ? -21.906 7.418 26.333 1.00 86.56 115 LYS A C 1
ATOM 878 O O . LYS A 1 115 ? -22.013 8.100 27.353 1.00 86.56 115 LYS A O 1
ATOM 883 N N . ASP A 1 116 ? -20.792 7.382 25.606 1.00 84.25 116 ASP A N 1
ATOM 884 C CA . ASP A 1 116 ? -19.654 8.221 25.944 1.00 84.25 116 ASP A CA 1
ATOM 885 C C . ASP A 1 116 ? -19.867 9.656 25.459 1.00 84.25 116 ASP A C 1
ATOM 887 O O . ASP A 1 116 ? -19.836 9.956 24.269 1.00 84.25 116 ASP A O 1
ATOM 891 N N . LYS A 1 117 ? -20.068 10.564 26.414 1.00 81.19 117 LYS A N 1
ATOM 892 C CA . LYS A 1 117 ? -20.246 11.994 26.138 1.00 81.19 117 LYS A CA 1
ATOM 893 C C . LYS A 1 117 ? -18.918 12.739 26.006 1.00 81.19 117 LYS A C 1
ATOM 895 O O . LYS A 1 117 ? -18.916 13.889 25.580 1.00 81.19 117 LYS A O 1
ATOM 900 N N . LYS A 1 118 ? -17.799 12.116 26.394 1.00 83.81 118 LYS A N 1
ATOM 901 C CA . LYS A 1 118 ? -16.500 12.791 26.477 1.00 83.81 118 LYS A CA 1
ATOM 902 C C . LYS A 1 118 ? -15.827 12.937 25.113 1.00 83.81 118 LYS A C 1
ATOM 904 O O . LYS A 1 118 ? -15.289 14.001 24.835 1.00 83.81 118 LYS A O 1
ATOM 909 N N . HIS A 1 119 ? -15.868 11.905 24.271 1.00 81.94 119 HIS A N 1
ATOM 910 C CA . HIS A 1 119 ? -15.103 11.877 23.018 1.00 81.94 119 HIS A CA 1
ATOM 911 C C . HIS A 1 119 ? -15.944 12.161 21.761 1.00 81.94 119 HIS A C 1
ATOM 913 O O . HIS A 1 119 ? -15.483 11.921 20.652 1.00 81.94 119 HIS A O 1
ATOM 919 N N . ARG A 1 120 ? -17.169 12.683 21.938 1.00 84.88 120 ARG A N 1
ATOM 920 C CA . ARG A 1 120 ? -18.066 13.185 20.877 1.00 84.88 120 ARG A CA 1
ATOM 921 C C . ARG A 1 120 ? -18.110 12.288 19.631 1.00 84.88 120 ARG A C 1
ATOM 923 O O . ARG A 1 120 ? -17.787 12.717 18.531 1.00 84.88 120 ARG A O 1
ATOM 930 N N . PHE A 1 121 ? -18.525 11.036 19.788 1.00 90.69 121 PHE A N 1
ATOM 931 C CA . PHE A 1 121 ? -18.759 10.175 18.630 1.00 90.69 121 PHE A CA 1
ATOM 932 C C . PHE A 1 121 ? -20.018 10.621 17.874 1.00 90.69 121 PHE A C 1
ATOM 934 O O . PHE A 1 121 ? -21.069 10.846 18.475 1.00 90.69 121 PHE A O 1
ATOM 941 N N . LYS A 1 122 ? -19.914 10.733 16.548 1.00 91.69 122 LYS A N 1
ATOM 942 C CA . LYS A 1 122 ? -21.011 11.072 15.633 1.00 91.69 122 LYS A CA 1
ATOM 943 C C . LYS A 1 122 ? -21.240 9.923 14.663 1.00 91.69 122 LYS A C 1
ATOM 945 O O . LYS A 1 122 ? -20.286 9.364 14.125 1.00 91.69 122 LYS A O 1
ATOM 950 N N . GLN A 1 123 ? -22.508 9.643 14.380 1.00 92.44 123 GLN A N 1
ATOM 951 C CA . GLN A 1 123 ? -22.903 8.783 13.272 1.00 92.44 123 GLN A CA 1
ATOM 952 C C . GLN A 1 123 ? -23.249 9.632 12.042 1.00 92.44 123 GLN A C 1
ATOM 954 O O . GLN A 1 123 ? -23.940 10.643 12.150 1.00 92.44 123 GLN A O 1
ATOM 959 N N . ASP A 1 124 ? -22.752 9.225 10.879 1.00 90.00 124 ASP A N 1
ATOM 960 C CA . ASP A 1 124 ? -22.986 9.854 9.582 1.00 90.00 124 ASP A CA 1
ATOM 961 C C . ASP A 1 124 ? -23.164 8.753 8.532 1.00 90.00 124 ASP A C 1
ATOM 963 O O . ASP A 1 124 ? -22.272 7.925 8.353 1.00 90.00 124 ASP A O 1
ATOM 967 N N . ASN A 1 125 ? -24.342 8.670 7.907 1.00 88.12 125 ASN A N 1
ATOM 968 C CA . ASN A 1 125 ? -24.704 7.607 6.955 1.00 88.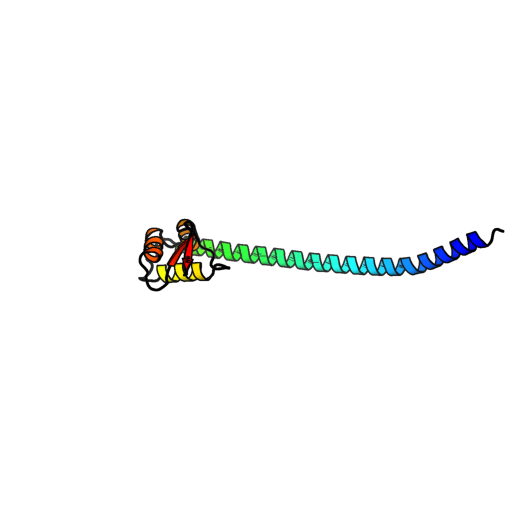12 125 ASN A CA 1
ATOM 969 C C . ASN A 1 125 ? -24.384 6.177 7.442 1.00 88.12 125 ASN A C 1
ATOM 971 O O . ASN A 1 125 ? -23.873 5.342 6.699 1.00 88.12 125 ASN A O 1
ATOM 975 N N . GLY A 1 126 ? -24.657 5.886 8.718 1.00 87.25 126 GLY A N 1
ATOM 976 C CA . GLY A 1 126 ? -24.400 4.567 9.310 1.00 87.25 126 GLY A CA 1
ATOM 977 C C . GLY A 1 126 ? -22.951 4.330 9.759 1.00 87.25 126 GLY A C 1
ATOM 978 O O . GLY A 1 126 ? -22.686 3.334 10.435 1.00 87.25 126 GLY A O 1
ATOM 979 N N . LEU A 1 127 ? -22.037 5.255 9.465 1.00 92.69 127 LEU A N 1
ATOM 980 C CA . LEU A 1 127 ? -20.630 5.196 9.846 1.00 92.69 127 LEU A CA 1
ATOM 981 C C . LEU A 1 127 ? -20.360 6.079 11.067 1.00 92.69 127 LEU A C 1
ATOM 983 O O . LEU A 1 127 ? -20.812 7.218 11.144 1.00 92.69 127 LEU A O 1
ATOM 987 N N . TRP A 1 128 ? -19.606 5.559 12.025 1.00 93.81 128 TRP A N 1
ATOM 988 C CA . TRP A 1 128 ? -19.209 6.267 13.235 1.00 93.81 128 TRP A CA 1
ATOM 989 C C . TRP A 1 128 ? -17.845 6.918 13.064 1.00 93.81 128 TRP A C 1
ATOM 991 O O . TRP A 1 128 ? -16.912 6.274 12.590 1.00 93.81 128 TRP A O 1
ATOM 1001 N N . LYS A 1 129 ? -17.729 8.175 13.489 1.00 92.81 129 LYS A N 1
ATOM 1002 C CA . LYS A 1 129 ? -16.496 8.972 13.491 1.00 92.81 129 LYS A CA 1
ATOM 1003 C C . LYS A 1 129 ? -16.397 9.825 14.754 1.00 92.81 129 LYS A C 1
ATOM 1005 O O . LYS A 1 129 ? -17.383 9.986 15.475 1.00 92.81 129 LYS A O 1
ATOM 1010 N N . VAL A 1 130 ? -15.212 10.361 15.026 1.00 89.94 130 VAL A N 1
ATOM 1011 C CA . VAL A 1 130 ? -15.016 11.384 16.066 1.00 89.94 130 VAL A CA 1
ATOM 1012 C C . VAL A 1 130 ? -15.452 12.740 15.499 1.00 89.94 130 VAL A C 1
ATOM 1014 O O . VAL A 1 130 ? -15.144 13.040 14.344 1.00 89.94 130 VAL A O 1
ATOM 1017 N N . ALA A 1 131 ? -16.234 13.502 16.269 1.00 82.19 131 ALA A N 1
ATOM 1018 C CA . ALA A 1 131 ? -16.768 14.811 15.883 1.00 82.19 131 ALA A CA 1
ATOM 1019 C C . ALA A 1 131 ? -15.864 15.984 16.281 1.00 82.19 131 ALA A C 1
ATOM 1021 O O . ALA A 1 131 ? -15.315 15.990 17.414 1.00 82.19 131 ALA A O 1
#

Solvent-accessible surface area (backbone atoms only — not comparable to full-atom values): 7452 Å² total; per-residue (Å²): 142,67,61,74,63,54,56,50,51,51,54,52,50,51,54,46,63,60,46,50,58,59,50,51,54,49,48,54,51,49,53,55,50,49,54,54,51,52,54,50,52,53,51,52,52,51,53,50,52,51,50,50,51,52,50,51,54,50,52,51,52,52,57,67,63,54,75,72,72,80,72,56,92,63,47,62,43,52,56,53,47,52,56,33,68,69,36,72,92,68,42,54,41,38,72,68,55,48,27,71,75,67,70,47,55,62,74,52,51,52,45,37,54,75,67,44,78,84,68,41,50,38,79,54,97,78,17,39,21,64,105

Nearest PDB structures (foldseek):
  1sfu-assembly1_B  TM=7.922E-01  e=1.310E-02  Yaba-like disease virus
  8ejv-assembly1_B  TM=7.044E-01  e=3.911E-02  Pseudomonas putida KT2440
  2y75-assembly1_A  TM=7.516E-01  e=1.885E-01  Bacillus subtilis
  8eju-assembly1_A  TM=5.649E-01  e=5.141E-02  Pseudomonas putida KT2440
  4ld5-assembly1_B  TM=6.290E-01  e=2.905E+00  Staphylococcus aureus

pLDDT: mean 86.09, std 12.18, range [47.5, 97.5]

Mean predicted aligned error: 13.18 Å

Secondary structure (DSSP, 8-state):
--HHHHHHHHHHHHHHHHHHHHHHHHHHHHHHHHHHHHHHHHHHHHHHHHHHHHHHHHHHHHHHTTS---PPTTHHHHHHHHHHHTSGGG--B-HHHHHHHH---HHHHHHHHHH-TTTTEEEETTEEEE-

Radius of gyration: 31.81 Å; Cα contacts (8 Å, |Δi|>4): 79; chains: 1; bounding box: 54×32×95 Å